Protein AF-A0AAD9VHG5-F1 (afdb_monomer)

Solvent-accessible surface area (backbone atoms only — not comparable to full-atom values): 10386 Å² total; per-residue (Å²): 140,82,85,75,84,83,68,80,81,76,73,77,77,90,72,92,65,67,72,85,48,37,44,100,86,68,48,73,59,56,84,79,76,64,67,79,64,80,42,74,64,50,55,54,48,48,66,67,41,48,62,56,53,49,50,51,50,51,34,54,50,38,34,47,53,66,72,67,60,44,74,68,54,50,53,50,48,31,67,75,38,79,88,46,52,68,67,53,54,51,48,51,52,53,50,48,60,72,48,26,80,86,70,43,61,60,78,54,73,66,43,53,49,52,54,52,50,50,51,53,51,50,53,50,51,50,52,53,55,63,61,64,42,91,85,51,75,73,56,61,57,52,50,53,50,50,55,50,53,50,51,53,50,52,56,50,57,72,70,48,55,71,73,56,40,54,76,71,60,78,104

Structure (mmCIF, N/CA/C/O backbone):
data_AF-A0AAD9VHG5-F1
#
_entry.id   AF-A0AAD9VHG5-F1
#
loop_
_atom_site.group_PDB
_atom_site.id
_atom_site.type_symbol
_atom_site.label_atom_id
_atom_site.label_alt_id
_atom_site.label_comp_id
_atom_site.label_asym_id
_atom_site.label_entity_id
_atom_site.label_seq_id
_atom_site.pdbx_PDB_ins_code
_atom_site.Cartn_x
_atom_site.Cartn_y
_atom_site.Cartn_z
_atom_site.occupancy
_atom_site.B_iso_or_equiv
_atom_site.auth_seq_id
_atom_site.auth_comp_id
_atom_site.auth_asym_id
_atom_site.auth_atom_id
_atom_site.pdbx_PDB_model_num
ATOM 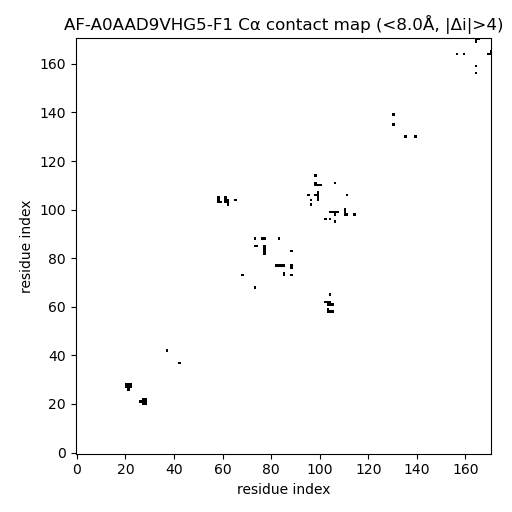1 N N . MET A 1 1 ? 47.751 -47.114 -41.917 1.00 41.56 1 MET A N 1
ATOM 2 C CA . MET A 1 1 ? 47.658 -45.841 -42.664 1.00 41.56 1 MET A CA 1
ATOM 3 C C . MET A 1 1 ? 46.661 -44.950 -41.933 1.00 41.56 1 MET A C 1
ATOM 5 O O . MET A 1 1 ? 45.474 -45.031 -42.206 1.00 41.56 1 MET A O 1
ATOM 9 N N . GLY A 1 2 ? 47.110 -44.225 -40.905 1.00 44.53 2 GLY A N 1
ATOM 10 C CA . GLY A 1 2 ? 46.250 -43.350 -40.102 1.00 44.53 2 GLY A CA 1
ATOM 11 C C . GLY A 1 2 ? 46.440 -41.903 -40.537 1.00 44.53 2 GLY A C 1
ATOM 12 O O . GLY A 1 2 ? 47.478 -41.317 -40.250 1.00 44.53 2 GLY A O 1
ATOM 13 N N . CYS A 1 3 ? 45.471 -41.346 -41.257 1.00 56.81 3 CYS A N 1
ATOM 14 C CA . CYS A 1 3 ? 45.451 -39.928 -41.602 1.00 56.81 3 CYS A CA 1
ATOM 15 C C . CYS A 1 3 ? 44.798 -39.151 -40.455 1.00 56.81 3 CYS A C 1
ATOM 17 O O . CYS A 1 3 ? 43.579 -38.999 -40.418 1.00 56.81 3 CYS A O 1
ATOM 19 N N . SER A 1 4 ? 45.604 -38.675 -39.508 1.00 61.12 4 SER A N 1
ATOM 20 C CA . SER A 1 4 ? 45.161 -37.674 -38.533 1.00 61.12 4 SER A CA 1
ATOM 21 C C . SER A 1 4 ? 44.970 -36.334 -39.259 1.00 61.12 4 SER A C 1
ATOM 23 O O . SER A 1 4 ? 45.925 -35.868 -39.884 1.00 61.12 4 SER A O 1
ATOM 25 N N . PRO A 1 5 ? 43.794 -35.680 -39.210 1.00 57.50 5 PRO A N 1
ATOM 26 C CA . PRO A 1 5 ? 43.616 -34.372 -39.827 1.00 57.50 5 PRO A CA 1
ATOM 27 C C . PRO A 1 5 ? 44.382 -33.326 -39.010 1.00 57.50 5 PRO A C 1
ATOM 29 O O . PRO A 1 5 ? 43.931 -32.895 -37.951 1.00 57.50 5 PRO A O 1
ATOM 32 N N . SER A 1 6 ? 45.552 -32.910 -39.490 1.00 65.25 6 SER A N 1
ATOM 33 C CA . SER A 1 6 ? 46.331 -31.816 -38.909 1.00 65.25 6 SER A CA 1
ATOM 34 C C . SER A 1 6 ? 45.748 -30.468 -39.344 1.00 65.25 6 SER A C 1
ATOM 36 O O . SER A 1 6 ? 46.325 -29.774 -40.179 1.00 65.25 6 SER A O 1
ATOM 38 N N . HIS A 1 7 ? 44.586 -30.093 -38.810 1.00 64.38 7 HIS A N 1
ATOM 39 C CA . HIS A 1 7 ? 44.162 -28.696 -38.877 1.00 64.38 7 HIS A CA 1
ATOM 40 C C . HIS A 1 7 ? 44.901 -27.945 -37.765 1.00 64.38 7 HIS A C 1
ATOM 42 O O . HIS A 1 7 ? 44.742 -28.310 -36.596 1.00 64.38 7 HIS A O 1
ATOM 48 N N . PRO A 1 8 ? 45.740 -26.941 -38.076 1.00 66.31 8 PRO A N 1
ATOM 49 C CA . PRO A 1 8 ? 46.351 -26.136 -37.035 1.00 66.31 8 PRO A CA 1
ATOM 50 C C . PRO A 1 8 ? 45.228 -25.450 -36.259 1.00 66.31 8 PRO A C 1
ATOM 52 O O . PRO A 1 8 ? 44.431 -24.707 -36.830 1.00 66.31 8 PRO A O 1
ATOM 55 N N . ILE A 1 9 ? 45.150 -25.714 -34.955 1.00 63.56 9 ILE A N 1
ATOM 56 C CA . ILE A 1 9 ? 44.292 -24.950 -34.053 1.00 63.56 9 ILE A CA 1
ATOM 57 C C . ILE A 1 9 ? 44.889 -23.544 -34.014 1.00 63.56 9 ILE A C 1
ATOM 59 O O . ILE A 1 9 ? 45.820 -23.267 -33.255 1.00 63.56 9 ILE A O 1
ATOM 63 N N . THR A 1 10 ? 44.397 -22.661 -34.878 1.00 66.00 10 THR A N 1
ATOM 64 C CA . THR A 1 10 ? 44.690 -21.233 -34.822 1.00 66.00 10 THR A CA 1
ATOM 65 C C . THR A 1 10 ? 44.109 -20.715 -33.518 1.00 66.00 10 THR A C 1
ATOM 67 O O . THR A 1 10 ? 42.902 -20.505 -33.402 1.00 66.00 10 THR A O 1
ATOM 70 N N . ARG A 1 11 ? 44.959 -20.571 -32.498 1.00 65.25 11 ARG A N 1
ATOM 71 C CA . ARG A 1 11 ? 44.572 -19.903 -31.258 1.00 65.25 11 ARG A CA 1
ATOM 72 C C . ARG A 1 11 ? 44.216 -18.469 -31.622 1.00 65.25 11 ARG A C 1
ATOM 74 O O . ARG A 1 11 ? 45.044 -17.766 -32.199 1.00 65.25 11 ARG A O 1
ATOM 81 N N . SER A 1 12 ? 42.990 -18.055 -31.317 1.00 67.31 12 SER A N 1
ATOM 82 C CA . SER A 1 12 ? 42.613 -16.650 -31.422 1.00 67.31 12 SER A CA 1
ATOM 83 C C . SER A 1 12 ? 43.608 -15.828 -30.594 1.00 67.31 12 SER A C 1
ATOM 85 O O . SER A 1 12 ? 43.901 -16.228 -29.460 1.00 67.31 12 SER A O 1
ATOM 87 N N . PRO A 1 13 ? 44.166 -14.734 -31.137 1.00 72.94 13 PRO A N 1
ATOM 88 C CA . PRO A 1 13 ? 45.093 -13.892 -30.396 1.00 72.94 13 PRO A CA 1
ATOM 89 C C . PRO A 1 13 ? 44.454 -13.454 -29.076 1.00 72.94 13 PRO A C 1
ATOM 91 O O . PRO A 1 13 ? 43.244 -13.240 -28.999 1.00 72.94 13 PRO A O 1
ATOM 94 N N . ILE A 1 14 ? 45.265 -13.358 -28.023 1.00 73.94 14 ILE A N 1
ATOM 95 C CA . ILE A 1 14 ? 44.807 -12.846 -26.732 1.00 73.94 14 ILE A CA 1
ATOM 96 C C . ILE A 1 14 ? 44.569 -11.351 -26.920 1.00 73.94 14 ILE A C 1
ATOM 98 O O . ILE A 1 14 ? 45.510 -10.575 -27.072 1.00 73.94 14 ILE A O 1
ATOM 102 N N . ILE A 1 15 ? 43.301 -10.967 -26.959 1.00 70.19 15 ILE A N 1
ATOM 103 C CA . ILE A 1 15 ? 42.886 -9.575 -27.051 1.00 70.19 15 ILE A CA 1
ATOM 104 C C . ILE A 1 15 ? 42.633 -9.094 -25.616 1.00 70.19 15 ILE A C 1
ATOM 106 O O . ILE A 1 15 ? 41.756 -9.614 -24.931 1.00 70.19 15 ILE A O 1
ATOM 110 N N . TYR A 1 16 ? 43.420 -8.119 -25.153 1.00 75.50 16 TYR A N 1
ATOM 111 C CA . TYR A 1 16 ? 43.269 -7.512 -23.820 1.00 75.50 16 TYR A CA 1
ATOM 112 C C . TYR A 1 16 ? 42.178 -6.435 -23.771 1.00 75.50 16 TYR A C 1
ATOM 114 O O . TYR A 1 16 ? 41.724 -6.060 -22.693 1.00 75.50 16 TYR A O 1
ATOM 122 N N . GLU A 1 17 ? 41.755 -5.937 -24.932 1.00 76.00 17 GLU A N 1
ATOM 123 C CA . GLU A 1 17 ? 40.752 -4.886 -25.055 1.00 76.00 17 GLU A CA 1
ATOM 124 C C . GLU A 1 17 ? 39.449 -5.436 -25.662 1.00 76.00 17 GLU A C 1
ATOM 126 O O . GLU A 1 17 ? 39.479 -6.056 -26.720 1.00 76.00 17 GLU A O 1
ATOM 131 N N . PRO A 1 18 ? 38.281 -5.211 -25.043 1.00 74.62 18 PRO A N 1
ATOM 132 C CA . PRO A 1 18 ? 37.003 -5.654 -25.589 1.00 74.62 18 PRO A CA 1
ATOM 133 C C . PRO A 1 18 ? 36.774 -5.206 -27.041 1.00 74.62 18 PRO A C 1
ATOM 135 O O . PRO A 1 18 ? 36.917 -4.028 -27.371 1.00 74.62 18 PRO A O 1
ATOM 138 N N . ASN A 1 19 ? 36.302 -6.122 -27.895 1.00 74.44 19 ASN A N 1
ATOM 139 C CA . ASN A 1 19 ? 35.944 -5.823 -29.292 1.00 74.44 19 ASN A CA 1
ATOM 140 C C . ASN A 1 19 ? 34.886 -4.708 -29.419 1.00 74.44 19 ASN A C 1
ATOM 142 O O . ASN A 1 19 ? 34.782 -4.069 -30.462 1.00 74.44 19 ASN A O 1
ATOM 146 N N . SER A 1 20 ? 34.115 -4.442 -28.361 1.00 73.00 20 SER A N 1
ATOM 147 C CA . SER A 1 20 ? 33.132 -3.353 -28.300 1.00 73.00 20 SER A CA 1
ATOM 148 C C . SER A 1 20 ? 33.749 -1.957 -28.444 1.00 73.00 20 SER A C 1
ATOM 150 O O . SER A 1 20 ? 33.039 -1.027 -28.840 1.00 73.00 20 SER A O 1
ATOM 152 N N . PHE A 1 21 ? 35.052 -1.810 -28.178 1.00 75.75 21 PHE A N 1
ATOM 153 C CA . PHE A 1 21 ? 35.804 -0.562 -28.329 1.00 75.75 21 PHE A CA 1
ATOM 154 C C . PHE A 1 21 ? 36.218 -0.254 -29.766 1.00 75.75 21 PHE A C 1
ATOM 156 O O . PHE A 1 21 ? 36.761 0.819 -30.020 1.00 75.75 21 PHE A O 1
ATOM 163 N N . TYR A 1 22 ? 35.948 -1.154 -30.708 1.00 79.06 22 TYR A N 1
ATOM 164 C CA . TYR A 1 22 ? 36.336 -1.012 -32.103 1.00 79.06 22 TYR A CA 1
ATOM 165 C C . TYR A 1 22 ? 35.099 -1.024 -33.009 1.00 79.06 22 TYR A C 1
ATOM 167 O O . TYR A 1 22 ? 34.074 -1.638 -32.707 1.00 79.06 22 TYR A O 1
ATOM 175 N N . SER A 1 23 ? 35.152 -0.266 -34.099 1.00 77.50 23 SER A N 1
ATOM 176 C CA . SER A 1 23 ? 34.129 -0.243 -35.143 1.00 77.50 23 SER A CA 1
ATOM 177 C C . SER A 1 23 ? 34.244 -1.482 -36.042 1.00 77.50 23 SER A C 1
ATOM 179 O O . SER A 1 23 ? 35.238 -2.206 -36.005 1.00 77.50 23 SER A O 1
ATOM 181 N N . VAL A 1 24 ? 33.247 -1.711 -36.904 1.00 76.19 24 VAL A N 1
ATOM 182 C CA . VAL A 1 24 ? 33.261 -2.817 -37.887 1.00 76.19 24 VAL A CA 1
ATOM 183 C C . VAL A 1 24 ? 34.439 -2.697 -38.870 1.00 76.19 24 VAL A C 1
ATOM 185 O O . VAL A 1 24 ? 34.877 -3.691 -39.438 1.00 76.19 24 VAL A O 1
ATOM 188 N N . THR A 1 25 ? 35.004 -1.496 -39.033 1.00 79.94 25 THR A N 1
ATOM 189 C CA . THR A 1 25 ? 36.196 -1.238 -39.854 1.00 79.94 25 THR A CA 1
ATOM 190 C C . THR A 1 25 ? 37.511 -1.347 -39.071 1.00 79.94 25 THR A C 1
ATOM 192 O O . THR A 1 25 ? 38.575 -1.091 -39.629 1.00 79.94 25 THR A O 1
ATOM 195 N N . GLY A 1 26 ? 37.465 -1.732 -37.788 1.00 75.94 26 GLY A N 1
ATOM 196 C CA . GLY A 1 26 ? 38.640 -1.923 -36.933 1.00 75.94 26 GLY A CA 1
ATOM 197 C C . GLY A 1 26 ? 39.209 -0.634 -36.333 1.00 75.94 26 GLY A C 1
ATOM 198 O O . GLY A 1 26 ? 40.265 -0.662 -35.705 1.00 75.94 26 GLY A O 1
ATOM 199 N N . THR A 1 27 ? 38.531 0.505 -36.494 1.00 80.69 27 THR A N 1
ATOM 200 C CA . THR A 1 27 ? 38.949 1.769 -35.873 1.00 80.69 27 THR A CA 1
ATOM 201 C C . THR A 1 27 ? 38.448 1.856 -34.435 1.00 80.69 27 THR A C 1
ATOM 203 O O . THR A 1 27 ? 37.312 1.492 -34.140 1.00 80.69 27 THR A O 1
ATOM 206 N N . ARG A 1 28 ? 39.285 2.343 -33.514 1.00 79.62 28 ARG A N 1
ATOM 207 C CA . ARG A 1 28 ? 38.891 2.523 -32.110 1.00 79.62 28 ARG A CA 1
ATOM 208 C C . ARG A 1 28 ? 37.796 3.592 -32.003 1.00 79.62 28 ARG A C 1
ATOM 210 O O . ARG A 1 28 ? 37.993 4.715 -32.468 1.00 79.62 28 ARG A O 1
ATOM 217 N N . LYS A 1 29 ? 36.667 3.245 -31.382 1.00 77.12 29 LYS A N 1
ATOM 218 C CA . LYS A 1 29 ? 35.554 4.161 -31.095 1.00 77.12 2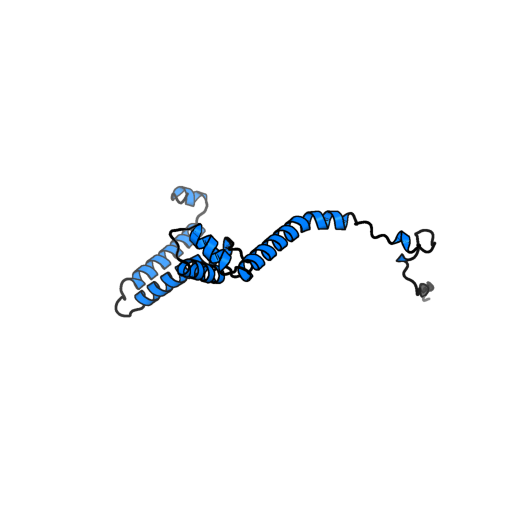9 LYS A CA 1
ATOM 219 C C . LYS A 1 29 ? 36.011 5.238 -30.114 1.00 77.12 29 LYS A C 1
ATOM 221 O O . LYS A 1 29 ? 36.735 4.944 -29.157 1.00 77.12 29 LYS A O 1
ATOM 226 N N . LYS A 1 30 ? 35.614 6.489 -30.347 1.00 74.44 30 LYS A N 1
ATOM 227 C CA . LYS A 1 30 ? 35.901 7.592 -29.420 1.00 74.44 30 LYS A CA 1
ATOM 228 C C . LYS A 1 30 ? 34.886 7.558 -28.276 1.00 74.44 30 LYS A C 1
ATOM 230 O O . LYS A 1 30 ? 33.788 7.045 -28.439 1.00 74.44 30 LYS A O 1
ATOM 235 N N . TYR A 1 31 ? 35.236 8.121 -27.116 1.00 59.41 31 TYR A N 1
ATOM 236 C CA . TYR A 1 31 ? 34.369 8.122 -25.923 1.00 59.41 31 TYR A CA 1
ATOM 237 C C . TYR A 1 31 ? 32.975 8.743 -26.175 1.00 59.41 31 TYR A C 1
ATOM 239 O O . TYR A 1 31 ? 32.013 8.364 -25.522 1.00 59.41 31 TYR A O 1
ATOM 247 N N . ALA A 1 32 ? 32.864 9.648 -27.154 1.00 59.41 32 ALA A N 1
ATOM 248 C CA . ALA A 1 32 ? 31.606 10.267 -27.578 1.00 59.41 32 ALA A CA 1
ATOM 249 C C . ALA A 1 32 ? 30.672 9.321 -28.363 1.00 59.41 32 ALA A C 1
ATOM 251 O O . ALA A 1 32 ? 29.474 9.557 -28.415 1.00 59.41 32 ALA A O 1
ATOM 252 N N . ASP A 1 33 ? 31.189 8.224 -28.927 1.00 55.88 33 ASP A N 1
ATOM 253 C CA . ASP A 1 33 ? 30.383 7.239 -29.668 1.00 55.88 33 ASP A CA 1
ATOM 254 C C . ASP A 1 33 ? 29.686 6.230 -28.729 1.00 55.88 33 ASP A C 1
ATOM 256 O O . ASP A 1 33 ? 29.001 5.316 -29.187 1.00 55.88 33 ASP A O 1
ATOM 260 N N . PHE A 1 34 ? 29.900 6.363 -27.414 1.00 55.06 34 PHE A N 1
ATOM 261 C CA . PHE A 1 34 ? 29.234 5.590 -26.362 1.00 55.06 34 PHE A CA 1
ATOM 262 C C . PHE A 1 34 ? 28.066 6.349 -25.733 1.00 55.06 34 PHE A C 1
ATOM 264 O O . PHE A 1 34 ? 27.645 5.987 -24.635 1.00 55.06 34 PHE A O 1
ATOM 271 N N . GLU A 1 35 ? 27.536 7.393 -26.376 1.00 56.50 35 GLU A N 1
ATOM 272 C CA . GLU A 1 35 ? 26.208 7.870 -26.002 1.00 56.50 35 GLU A CA 1
ATOM 273 C C . GLU A 1 35 ? 25.248 6.687 -26.166 1.00 56.50 35 GLU A C 1
ATOM 275 O O . GLU A 1 35 ? 24.894 6.296 -27.280 1.00 56.50 35 GLU A O 1
ATOM 280 N N . LEU A 1 36 ? 24.886 6.060 -25.039 1.00 57.41 36 LEU A N 1
ATOM 281 C CA . LEU A 1 36 ? 23.745 5.165 -24.951 1.00 57.41 36 LEU A CA 1
ATOM 282 C C . LEU A 1 36 ? 22.521 6.041 -25.213 1.00 57.41 36 LEU A C 1
ATOM 284 O O . LEU A 1 36 ? 21.860 6.508 -24.291 1.00 57.41 36 LEU A O 1
ATOM 288 N N . GLY A 1 37 ? 22.280 6.358 -26.483 1.00 58.22 37 GLY A N 1
ATOM 289 C CA . GLY A 1 37 ? 21.000 6.883 -26.905 1.00 58.22 37 GLY A CA 1
ATOM 290 C C . GLY A 1 37 ? 19.965 5.858 -26.485 1.00 58.22 37 GLY A C 1
ATOM 291 O O . GLY A 1 37 ? 20.188 4.671 -26.738 1.00 58.22 37 GLY A O 1
ATOM 292 N N . ASN A 1 38 ? 18.903 6.329 -25.819 1.00 59.09 38 ASN A N 1
ATOM 293 C CA . ASN A 1 38 ? 17.803 5.500 -25.342 1.00 59.09 38 ASN A CA 1
ATOM 294 C C . ASN A 1 38 ? 17.487 4.461 -26.411 1.00 59.09 38 ASN A C 1
ATOM 296 O O . ASN A 1 38 ? 16.973 4.792 -27.483 1.00 59.09 38 ASN A O 1
ATOM 300 N N . THR A 1 39 ? 17.897 3.223 -26.158 1.00 71.06 39 THR A N 1
ATOM 301 C CA . THR A 1 39 ? 17.706 2.147 -27.120 1.00 71.06 39 THR A CA 1
ATOM 302 C C . THR A 1 39 ? 16.206 2.018 -27.358 1.00 71.06 39 THR A C 1
ATOM 304 O O . THR A 1 39 ? 15.403 2.302 -26.471 1.00 71.06 39 THR A O 1
ATOM 307 N N . GLU A 1 40 ? 15.781 1.585 -28.544 1.00 64.06 40 GLU A N 1
ATOM 308 C CA . GLU A 1 40 ? 14.351 1.340 -28.803 1.00 64.06 40 GLU A CA 1
ATOM 309 C C . GLU A 1 40 ? 13.732 0.435 -27.719 1.00 64.06 40 GLU A C 1
ATOM 311 O O . GLU A 1 40 ? 12.575 0.595 -27.338 1.00 64.06 40 GLU A O 1
ATOM 316 N N . PHE A 1 41 ? 14.552 -0.448 -27.140 1.00 71.00 41 PHE A N 1
ATOM 317 C CA . PHE A 1 41 ? 14.233 -1.234 -25.956 1.00 71.00 41 PHE A CA 1
ATOM 318 C C . PHE A 1 41 ? 13.922 -0.392 -24.707 1.00 71.00 41 PHE A C 1
ATOM 320 O O . PHE A 1 41 ? 12.935 -0.671 -24.035 1.00 71.00 41 PHE A O 1
ATOM 327 N N . GLU A 1 42 ? 14.708 0.638 -24.394 1.00 70.62 42 GLU A N 1
ATOM 328 C CA . GLU A 1 42 ? 14.463 1.539 -23.259 1.00 70.62 42 GLU A CA 1
ATOM 329 C C . GLU A 1 42 ? 13.198 2.376 -23.454 1.00 70.62 42 GLU A C 1
ATOM 331 O O . GLU A 1 42 ? 12.437 2.534 -22.504 1.00 70.62 42 GLU A O 1
ATOM 336 N N . LEU A 1 43 ? 12.905 2.825 -24.679 1.00 74.19 43 LEU A N 1
ATOM 337 C CA . LEU A 1 43 ? 11.651 3.528 -24.987 1.00 74.19 43 LEU A CA 1
ATOM 338 C C . LEU A 1 43 ? 10.426 2.629 -24.770 1.00 74.19 43 LEU A C 1
ATOM 340 O O . LEU A 1 43 ? 9.432 3.039 -24.165 1.00 74.19 43 LEU A O 1
ATOM 344 N N . ILE A 1 44 ? 10.513 1.377 -25.222 1.00 75.19 44 ILE A N 1
ATOM 345 C CA . ILE A 1 44 ? 9.476 0.367 -24.994 1.00 75.19 44 ILE A CA 1
ATOM 346 C C . ILE A 1 44 ? 9.359 0.067 -23.491 1.00 75.19 44 ILE A C 1
ATOM 348 O O . ILE A 1 44 ? 8.257 0.027 -22.942 1.00 75.19 44 ILE A O 1
ATOM 352 N N . GLN A 1 45 ? 10.484 -0.101 -22.798 1.00 74.69 45 GLN A N 1
ATOM 353 C CA . GLN A 1 45 ? 10.523 -0.381 -21.367 1.00 74.69 45 GLN A CA 1
ATOM 354 C C . GLN A 1 45 ? 9.899 0.759 -20.549 1.00 74.69 45 GLN A C 1
ATOM 356 O O . GLN A 1 45 ? 9.070 0.495 -19.677 1.00 74.69 45 GLN A O 1
ATOM 361 N N . GLU A 1 46 ? 10.220 2.017 -20.859 1.00 76.62 46 GLU A N 1
ATOM 362 C CA . GLU A 1 46 ? 9.595 3.189 -20.241 1.00 76.62 46 GLU A CA 1
ATOM 363 C C . GLU A 1 46 ? 8.083 3.198 -20.465 1.00 76.62 46 GLU A C 1
ATOM 365 O O . GLU A 1 46 ? 7.329 3.394 -19.512 1.00 76.62 46 GLU A O 1
ATOM 370 N N . GLN A 1 47 ? 7.611 2.913 -21.682 1.00 79.31 47 GLN A N 1
ATOM 371 C CA . GLN A 1 47 ? 6.180 2.880 -21.984 1.00 79.31 47 GLN A CA 1
ATOM 372 C C . GLN A 1 47 ? 5.416 1.897 -21.082 1.00 79.31 47 GLN A C 1
ATOM 374 O O . GLN A 1 47 ? 4.362 2.246 -20.540 1.00 79.31 47 GLN A O 1
ATOM 379 N N . TYR A 1 48 ? 5.951 0.691 -20.874 1.00 75.75 48 TYR A N 1
ATOM 380 C CA . TYR A 1 48 ? 5.321 -0.313 -20.011 1.00 75.75 48 TYR A CA 1
ATOM 381 C C . TYR A 1 48 ? 5.504 -0.019 -18.518 1.00 75.75 48 TYR A C 1
ATOM 383 O O . TYR A 1 48 ? 4.626 -0.335 -17.709 1.00 75.75 48 TYR A O 1
ATOM 391 N N . TRP A 1 49 ? 6.613 0.608 -18.126 1.00 83.62 49 TRP A N 1
ATOM 392 C CA . TRP A 1 49 ? 6.910 0.895 -16.723 1.00 83.62 49 TRP A CA 1
ATOM 393 C C . TRP A 1 49 ? 6.289 2.192 -16.223 1.00 83.62 49 TRP A C 1
ATOM 395 O O . TRP A 1 49 ? 6.088 2.324 -15.019 1.00 83.62 49 TRP A O 1
ATOM 405 N N . ASN A 1 50 ? 5.894 3.110 -17.103 1.00 82.12 50 ASN A N 1
ATOM 406 C CA . ASN A 1 50 ? 5.276 4.382 -16.729 1.00 82.12 50 ASN A CA 1
ATOM 407 C C . ASN A 1 50 ? 4.049 4.201 -15.832 1.00 82.12 50 ASN A C 1
ATOM 409 O O . ASN A 1 50 ? 3.921 4.878 -14.810 1.00 82.12 50 ASN A O 1
ATOM 413 N N . ARG A 1 51 ? 3.180 3.234 -16.150 1.00 82.50 51 ARG A N 1
ATOM 414 C CA . ARG A 1 51 ? 2.027 2.906 -15.299 1.00 82.50 51 ARG A CA 1
ATOM 415 C C . ARG A 1 51 ? 2.471 2.447 -13.909 1.00 82.50 51 ARG A C 1
ATOM 417 O O . ARG A 1 51 ? 1.911 2.877 -12.906 1.00 82.50 51 ARG A O 1
ATOM 424 N N . LEU A 1 52 ? 3.487 1.593 -13.849 1.00 80.56 52 LEU A N 1
ATOM 425 C CA . LEU A 1 52 ? 3.995 1.007 -12.611 1.00 80.56 52 LEU A CA 1
ATOM 426 C C . LEU A 1 52 ? 4.704 2.063 -11.743 1.00 80.56 52 LEU A C 1
ATOM 428 O O . LEU A 1 52 ? 4.496 2.121 -10.532 1.00 80.56 52 LEU A O 1
ATOM 432 N N . LEU A 1 53 ? 5.475 2.955 -12.369 1.00 80.88 53 LEU A N 1
ATOM 433 C CA . LEU A 1 53 ? 6.117 4.105 -11.733 1.00 80.88 53 LEU A CA 1
ATOM 434 C C . LEU A 1 53 ? 5.091 5.109 -11.200 1.00 80.88 53 LEU A C 1
ATOM 436 O O . LEU A 1 53 ? 5.259 5.620 -10.092 1.00 80.88 53 LEU A O 1
ATOM 440 N N . PHE A 1 54 ? 4.022 5.370 -11.955 1.00 84.06 54 PHE A N 1
ATOM 441 C CA . PHE A 1 54 ? 2.932 6.239 -11.519 1.00 84.06 54 PHE A CA 1
ATOM 442 C C . PHE A 1 54 ? 2.229 5.682 -10.280 1.00 84.06 54 PHE A C 1
ATOM 444 O O . PHE A 1 54 ? 2.090 6.399 -9.289 1.00 84.06 54 PHE A O 1
ATOM 451 N N . VAL A 1 55 ? 1.849 4.399 -10.306 1.00 78.81 55 VAL A N 1
ATOM 452 C CA . VAL A 1 55 ? 1.221 3.729 -9.158 1.00 78.81 55 VAL A CA 1
ATOM 453 C C . VAL A 1 55 ? 2.144 3.795 -7.943 1.00 78.81 55 VAL A C 1
ATOM 455 O O . VAL A 1 55 ? 1.736 4.309 -6.909 1.00 78.81 55 VAL A O 1
ATOM 458 N N . ARG A 1 56 ? 3.422 3.418 -8.085 1.00 79.25 56 ARG A N 1
ATOM 459 C CA . ARG A 1 56 ? 4.398 3.495 -6.983 1.00 79.25 56 ARG A CA 1
ATOM 460 C C . ARG A 1 56 ? 4.558 4.902 -6.411 1.00 79.25 56 ARG A C 1
ATOM 462 O O . ARG A 1 56 ? 4.701 5.046 -5.199 1.00 79.25 56 ARG A O 1
ATOM 469 N N . ARG A 1 57 ? 4.542 5.942 -7.253 1.00 83.50 57 ARG A N 1
ATOM 470 C CA . ARG A 1 57 ? 4.578 7.336 -6.782 1.00 83.50 57 ARG A CA 1
ATOM 471 C C . ARG A 1 57 ? 3.337 7.682 -5.972 1.00 83.50 57 ARG A C 1
ATOM 473 O O . ARG A 1 57 ? 3.483 8.280 -4.912 1.00 83.50 57 ARG A O 1
ATOM 480 N N . GLN A 1 58 ? 2.151 7.307 -6.442 1.00 80.50 58 GLN A N 1
ATOM 481 C CA . GLN A 1 58 ? 0.909 7.554 -5.709 1.00 80.50 58 GLN A CA 1
ATOM 482 C C . GLN A 1 58 ? 0.903 6.834 -4.363 1.00 80.50 58 GLN A C 1
ATOM 484 O O . GLN A 1 58 ? 0.678 7.472 -3.342 1.00 80.50 58 GLN A O 1
ATOM 489 N N . THR A 1 59 ? 1.274 5.556 -4.341 1.00 76.94 59 THR A N 1
ATOM 490 C CA . THR A 1 59 ? 1.436 4.773 -3.112 1.00 76.94 59 THR A CA 1
ATOM 491 C C . THR A 1 59 ? 2.403 5.447 -2.131 1.00 76.94 59 THR A C 1
ATOM 493 O O . THR A 1 59 ? 2.083 5.657 -0.964 1.00 76.94 59 THR A O 1
ATOM 496 N N . ALA A 1 60 ? 3.577 5.879 -2.604 1.00 79.38 60 ALA A N 1
ATOM 497 C CA . ALA A 1 60 ? 4.555 6.565 -1.761 1.00 79.38 60 ALA A CA 1
ATOM 498 C C . ALA A 1 60 ? 4.026 7.897 -1.193 1.00 79.38 60 ALA A C 1
ATOM 500 O O . ALA A 1 60 ? 4.336 8.248 -0.052 1.00 79.38 60 ALA A O 1
ATOM 501 N N . LEU A 1 61 ? 3.226 8.637 -1.969 1.00 81.00 61 LEU A N 1
ATOM 502 C CA . LEU A 1 61 ? 2.586 9.876 -1.524 1.00 81.00 61 LEU A CA 1
ATOM 503 C C . LEU A 1 61 ? 1.476 9.615 -0.502 1.00 81.00 61 LEU A C 1
ATOM 505 O O . LEU A 1 61 ? 1.423 10.317 0.506 1.00 81.00 61 LEU A O 1
ATOM 509 N N . SER A 1 62 ? 0.624 8.614 -0.728 1.00 74.88 62 SER A N 1
ATOM 510 C CA . SER A 1 62 ? -0.431 8.209 0.209 1.00 74.88 62 SER A CA 1
ATOM 511 C C . SER A 1 62 ? 0.162 7.784 1.548 1.00 74.88 62 SER A C 1
ATOM 513 O O . SER A 1 62 ? -0.226 8.310 2.592 1.00 74.88 62 SER A O 1
ATOM 515 N N . LYS A 1 63 ? 1.196 6.937 1.514 1.00 75.75 63 LYS A N 1
ATOM 516 C CA . LYS A 1 63 ? 1.930 6.505 2.705 1.00 75.75 63 LYS A CA 1
ATOM 517 C C . LYS A 1 63 ? 2.539 7.675 3.475 1.00 75.75 63 LYS A C 1
ATOM 519 O O . LYS A 1 63 ? 2.403 7.746 4.694 1.00 75.75 63 LYS A O 1
ATOM 524 N N . ARG A 1 64 ? 3.175 8.623 2.774 1.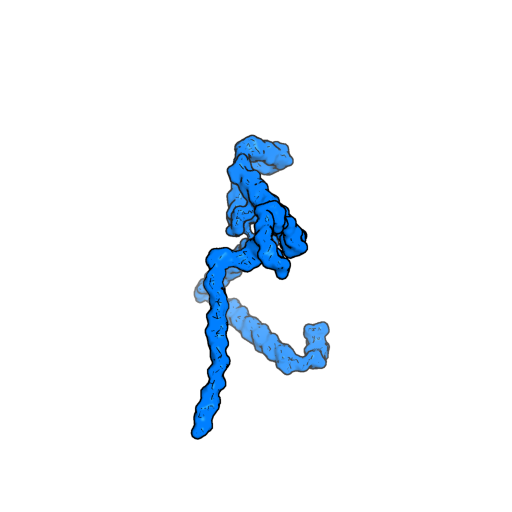00 77.38 64 ARG A N 1
ATOM 525 C CA . ARG A 1 64 ? 3.713 9.842 3.399 1.00 77.38 64 ARG A CA 1
ATOM 526 C C . ARG A 1 64 ? 2.630 10.680 4.062 1.00 77.38 64 ARG A C 1
ATOM 528 O O . ARG A 1 64 ? 2.775 11.013 5.231 1.00 77.38 64 ARG A O 1
ATOM 535 N N . LYS A 1 65 ? 1.529 10.956 3.357 1.00 75.88 65 LYS A N 1
ATOM 536 C CA . LYS A 1 65 ? 0.398 11.715 3.909 1.00 75.88 65 LYS A CA 1
ATOM 537 C C . LYS A 1 65 ? -0.162 11.070 5.174 1.00 75.88 65 LYS A C 1
ATOM 539 O O . LYS A 1 65 ? -0.486 11.777 6.117 1.00 75.88 65 LYS A O 1
ATOM 544 N N . PHE A 1 66 ? -0.248 9.742 5.214 1.00 70.44 66 PHE A N 1
ATOM 545 C CA . PHE A 1 66 ? -0.758 9.028 6.384 1.00 70.44 66 PHE A CA 1
ATOM 546 C C . PHE A 1 66 ? 0.190 9.070 7.593 1.00 70.44 66 PHE A C 1
ATOM 548 O O . PHE A 1 66 ? -0.273 9.204 8.731 1.00 70.44 66 PHE A O 1
ATOM 555 N N . LEU A 1 67 ? 1.503 8.966 7.352 1.00 72.31 67 LEU A N 1
ATOM 556 C CA . LEU A 1 67 ? 2.538 9.017 8.392 1.00 72.31 67 LEU A CA 1
ATOM 557 C C . LEU A 1 67 ? 2.751 10.433 8.942 1.00 72.31 67 LEU A C 1
ATOM 559 O O . LEU A 1 67 ? 2.939 10.596 10.143 1.00 72.31 67 LEU A O 1
ATOM 563 N N . GLU A 1 68 ? 2.703 11.444 8.078 1.00 77.88 68 GLU A N 1
ATOM 564 C CA . GLU A 1 68 ? 2.961 12.851 8.421 1.00 77.88 68 GLU A CA 1
ATOM 565 C C . GLU A 1 68 ? 1.693 13.607 8.862 1.00 77.88 68 GLU A C 1
ATOM 567 O O . GLU A 1 68 ? 1.764 14.789 9.205 1.00 77.88 68 GLU A O 1
ATOM 572 N N . MET A 1 69 ? 0.537 12.929 8.883 1.00 70.56 69 MET A N 1
ATOM 573 C CA . MET A 1 69 ? -0.745 13.502 9.294 1.00 70.56 69 MET A CA 1
ATOM 574 C C . MET A 1 69 ? -0.634 14.084 10.705 1.00 70.56 69 MET A C 1
ATOM 576 O O . MET A 1 69 ? -0.477 13.349 11.685 1.00 70.56 69 MET A O 1
ATOM 580 N N . THR A 1 70 ? -0.702 15.409 10.796 1.00 74.88 70 THR A N 1
ATOM 581 C CA . THR A 1 70 ? -0.480 16.145 12.044 1.00 74.88 70 THR A CA 1
ATOM 582 C C . THR A 1 70 ? -1.814 16.451 12.732 1.00 74.88 70 THR A C 1
ATOM 584 O O . THR A 1 70 ? -2.873 16.389 12.113 1.00 74.88 70 THR A O 1
ATOM 587 N N . GLU A 1 71 ? -1.797 16.863 14.004 1.00 73.56 71 GLU A N 1
ATOM 588 C CA . GLU A 1 71 ? -3.018 17.255 14.743 1.00 73.56 71 GLU A CA 1
ATOM 589 C C . GLU A 1 71 ? -3.846 18.342 14.032 1.00 73.56 71 GLU A C 1
ATOM 591 O O . GLU A 1 71 ? -5.060 18.432 14.200 1.00 73.56 71 GLU A O 1
ATOM 596 N N . LYS A 1 72 ? -3.198 19.168 13.203 1.00 77.44 72 LYS A N 1
ATOM 597 C CA . LYS A 1 72 ? -3.864 20.182 12.375 1.00 77.44 72 LYS A CA 1
ATOM 598 C C . LYS A 1 72 ? -4.748 19.563 11.291 1.00 77.44 72 LYS A C 1
ATOM 600 O O . LYS A 1 72 ? -5.822 20.096 11.029 1.00 77.44 72 LYS A O 1
ATOM 605 N N . ASP A 1 73 ? -4.320 18.450 10.705 1.00 75.06 73 ASP A N 1
ATOM 606 C CA . ASP A 1 73 ? -5.081 17.732 9.682 1.00 75.06 73 ASP A CA 1
ATOM 607 C C . ASP A 1 73 ? -6.261 16.987 10.309 1.00 75.06 73 ASP A C 1
ATOM 609 O O . ASP A 1 73 ? -7.352 16.986 9.747 1.00 75.06 73 ASP A O 1
ATOM 613 N N . LEU A 1 74 ? -6.081 16.441 11.519 1.00 73.31 74 LEU A N 1
ATOM 614 C CA . LEU A 1 74 ? -7.172 15.841 12.297 1.00 73.31 74 LEU A CA 1
ATOM 615 C C . LEU A 1 74 ? -8.255 16.874 12.626 1.00 73.31 74 LEU A C 1
ATOM 617 O O . LEU A 1 74 ? -9.436 16.622 12.406 1.00 73.31 74 LEU A O 1
ATOM 621 N N . LYS A 1 75 ? -7.856 18.076 13.056 1.00 76.12 75 LYS A N 1
ATOM 622 C CA . LYS A 1 75 ? -8.783 19.192 13.308 1.00 76.12 75 LYS A CA 1
ATOM 623 C C . LYS A 1 75 ? -9.466 19.695 12.040 1.00 76.12 75 LYS A C 1
ATOM 625 O O . LYS A 1 75 ? -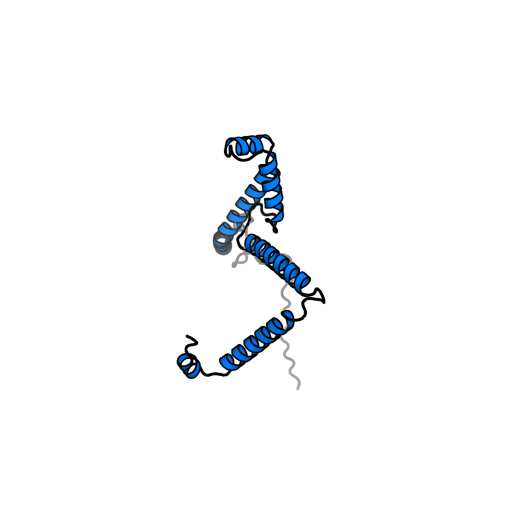10.631 20.082 12.081 1.00 76.12 75 LYS A O 1
ATOM 630 N N . ALA A 1 76 ? -8.760 19.701 10.910 1.00 80.25 76 ALA A N 1
ATOM 631 C CA . ALA A 1 76 ? -9.353 20.041 9.621 1.00 80.25 76 ALA A CA 1
ATOM 632 C C . ALA A 1 76 ? -10.402 19.001 9.192 1.00 80.25 76 ALA A C 1
ATOM 634 O O . ALA A 1 76 ? -11.469 19.387 8.719 1.00 80.25 76 ALA A O 1
ATOM 635 N N . LEU A 1 77 ? -10.131 17.711 9.417 1.00 75.94 77 LEU A N 1
ATOM 636 C CA . LEU A 1 77 ? -11.065 16.617 9.150 1.00 75.94 77 LEU A CA 1
ATOM 637 C C . LEU A 1 77 ? -12.289 16.667 10.070 1.00 75.94 77 LEU A C 1
ATOM 639 O O . LEU A 1 77 ? -13.403 16.610 9.563 1.00 75.94 77 LEU A O 1
ATOM 643 N N . ALA A 1 78 ? -12.109 16.880 11.376 1.00 76.69 78 ALA A N 1
ATOM 644 C CA . ALA A 1 78 ? -13.217 17.060 12.324 1.00 76.69 78 ALA A CA 1
ATOM 645 C C . ALA A 1 78 ? -14.087 18.281 11.974 1.00 76.69 78 ALA A C 1
ATOM 647 O O . ALA A 1 78 ? -15.301 18.283 12.143 1.00 76.69 78 ALA A O 1
ATOM 648 N N . LYS A 1 79 ? -13.484 19.337 11.412 1.00 80.25 79 LYS A N 1
ATOM 649 C CA . LYS A 1 79 ? -14.235 20.498 10.919 1.00 80.25 79 LYS A CA 1
ATOM 650 C C . LYS A 1 79 ? -15.004 20.205 9.625 1.00 80.25 79 LYS A C 1
ATOM 652 O O . LYS A 1 79 ? -16.041 20.819 9.387 1.00 80.25 79 LYS A O 1
ATOM 657 N N . GLN A 1 80 ? -14.477 19.332 8.768 1.00 81.75 80 GLN A N 1
ATOM 658 C CA . GLN A 1 80 ? -15.110 18.948 7.505 1.00 81.75 80 GLN A CA 1
ATOM 659 C C . GLN A 1 80 ? -16.244 17.936 7.717 1.00 81.75 80 GLN A C 1
ATOM 661 O O . GLN A 1 80 ? -17.246 17.987 7.007 1.00 81.75 80 GLN A O 1
ATOM 666 N N . PHE A 1 81 ? -16.095 17.063 8.710 1.00 76.31 81 PHE A N 1
ATOM 667 C CA . PHE A 1 81 ? -17.086 16.090 9.144 1.00 76.31 81 PHE A CA 1
ATOM 668 C C . PHE A 1 81 ? -17.533 16.451 10.558 1.00 76.31 81 PHE A C 1
ATOM 670 O O . PHE A 1 81 ? -17.021 15.908 11.529 1.00 76.31 81 PHE A O 1
ATOM 677 N N . SER A 1 82 ? -18.493 17.377 10.662 1.00 74.69 82 SER A N 1
ATOM 678 C CA . SER A 1 82 ? -19.018 17.887 11.942 1.00 74.69 82 SER A CA 1
ATOM 679 C C . SER A 1 82 ? -19.620 16.821 12.855 1.00 74.69 82 SER A C 1
ATOM 681 O O . SER A 1 82 ? -19.868 17.090 14.026 1.00 74.69 82 SER A O 1
ATOM 683 N N . ASP A 1 83 ? -19.888 15.646 12.295 1.00 78.88 83 ASP A N 1
ATOM 684 C CA . ASP A 1 83 ? -20.547 14.536 12.966 1.00 78.88 83 ASP A CA 1
ATOM 685 C C . ASP A 1 83 ? -19.537 13.565 13.595 1.00 78.88 83 ASP A C 1
ATOM 687 O O . ASP A 1 83 ? -19.952 12.680 14.335 1.00 78.88 83 ASP A O 1
ATOM 691 N N . LEU A 1 84 ? -18.239 13.714 13.289 1.00 75.06 84 LEU A N 1
ATOM 692 C CA . LEU A 1 84 ? -17.178 12.825 13.754 1.00 75.06 84 LEU A CA 1
ATOM 693 C C . LEU A 1 84 ? -16.262 13.533 14.750 1.00 75.06 84 LEU A C 1
ATOM 695 O O . LEU A 1 84 ? -15.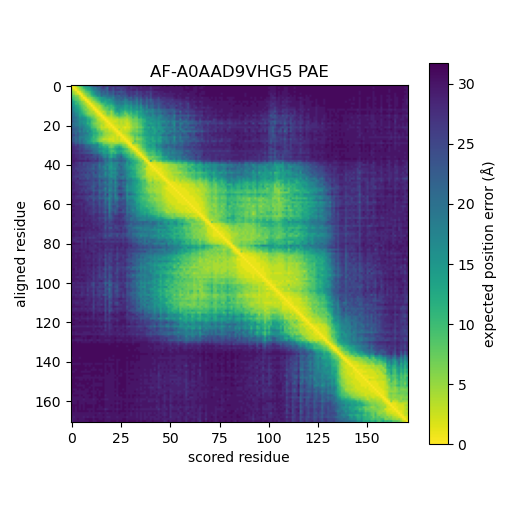690 14.586 14.458 1.00 75.06 84 LEU A O 1
ATOM 699 N N . ASP A 1 85 ? -16.072 12.904 15.905 1.00 80.94 85 ASP A N 1
ATOM 700 C CA . ASP A 1 85 ? -15.174 13.405 16.945 1.00 80.94 85 ASP A CA 1
ATOM 701 C C . ASP A 1 85 ? -13.702 13.079 16.628 1.00 80.94 85 ASP A C 1
ATOM 703 O O . ASP A 1 85 ? -13.386 12.117 15.921 1.00 80.94 85 ASP A O 1
ATOM 707 N N . GLU A 1 86 ? -12.753 13.836 17.196 1.00 76.88 86 GLU A N 1
ATOM 708 C CA . GLU A 1 86 ? -11.310 13.589 16.986 1.00 76.88 86 GLU A CA 1
ATOM 709 C C . GLU A 1 86 ? -10.902 12.152 17.376 1.00 76.88 86 GLU A C 1
ATOM 711 O O . GLU A 1 86 ? -10.043 11.540 16.733 1.00 76.88 86 GLU A O 1
ATOM 716 N N . ALA A 1 87 ? -11.552 11.592 18.401 1.00 80.12 87 ALA A N 1
ATOM 717 C CA . ALA A 1 87 ? -11.348 10.217 18.847 1.00 80.12 87 ALA A CA 1
ATOM 718 C C . ALA A 1 87 ? -11.837 9.183 17.818 1.00 80.12 87 ALA A C 1
ATOM 720 O O . ALA A 1 87 ? -11.171 8.171 17.608 1.00 80.12 87 ALA A O 1
ATOM 721 N N . GLU A 1 88 ? -12.955 9.448 17.143 1.00 81.62 88 GLU A N 1
ATOM 722 C CA . GLU A 1 88 ? -13.496 8.568 16.103 1.00 81.62 88 GLU A CA 1
ATOM 723 C C . GLU A 1 88 ? -12.627 8.601 14.847 1.00 81.62 88 GLU A C 1
ATOM 725 O O . GLU A 1 88 ? -12.389 7.569 14.227 1.00 81.62 88 GLU A O 1
ATOM 730 N N . ILE A 1 89 ? -12.069 9.764 14.501 1.00 79.88 89 ILE A N 1
ATOM 731 C CA . ILE A 1 89 ? -11.118 9.892 13.388 1.00 79.88 89 ILE A CA 1
ATOM 732 C C . ILE A 1 89 ? -9.832 9.106 13.680 1.00 79.88 89 ILE A C 1
ATOM 734 O O . ILE A 1 89 ? -9.290 8.444 12.791 1.00 79.88 89 ILE A O 1
ATOM 738 N N . LEU A 1 90 ? -9.341 9.148 14.922 1.00 81.62 90 LEU A N 1
ATOM 739 C CA . LEU A 1 90 ? -8.199 8.336 15.347 1.00 81.62 90 LEU A CA 1
ATOM 740 C C . LEU A 1 90 ? -8.515 6.839 15.309 1.00 81.62 90 LEU A C 1
ATOM 742 O O . LEU A 1 90 ? -7.677 6.060 14.850 1.00 81.62 90 LEU A O 1
ATOM 746 N N . ASP A 1 91 ? -9.709 6.440 15.739 1.00 83.12 91 ASP A N 1
ATOM 747 C CA . ASP A 1 91 ? -10.136 5.045 15.667 1.00 83.12 91 ASP A CA 1
ATOM 748 C C . ASP A 1 91 ? -10.262 4.573 14.212 1.00 83.12 91 ASP A C 1
ATOM 750 O O . ASP A 1 91 ? -9.708 3.540 13.849 1.00 83.12 91 ASP A O 1
ATOM 754 N N . LEU A 1 92 ? -10.852 5.379 13.325 1.00 81.81 92 LEU A N 1
ATOM 755 C CA . LEU A 1 92 ? -10.899 5.102 11.886 1.00 81.81 92 LEU A CA 1
ATOM 756 C C . LEU A 1 92 ? -9.501 4.992 11.271 1.00 81.81 92 LEU A C 1
ATOM 758 O O . LEU A 1 92 ? -9.266 4.131 10.423 1.00 81.81 92 LEU A O 1
ATOM 762 N N . LYS A 1 93 ? -8.546 5.815 11.718 1.00 81.56 93 LYS A N 1
ATOM 763 C CA . LYS A 1 93 ? -7.143 5.718 11.295 1.00 81.56 93 LYS A CA 1
ATOM 764 C C . LYS A 1 93 ? -6.511 4.397 11.742 1.00 81.56 93 LYS A C 1
ATOM 766 O O . LYS A 1 93 ? -5.813 3.765 10.949 1.00 81.56 93 LYS A O 1
ATOM 771 N N . LEU A 1 94 ? -6.751 3.974 12.982 1.00 81.94 94 LEU A N 1
ATOM 772 C CA . LEU A 1 94 ? -6.274 2.687 13.494 1.00 81.94 94 LEU A CA 1
ATOM 773 C C . LEU A 1 94 ? -6.916 1.523 12.742 1.00 81.94 94 LEU A C 1
ATOM 775 O O . LEU A 1 94 ? -6.214 0.612 12.308 1.00 81.94 94 LEU A O 1
ATOM 779 N N . GLN A 1 95 ? -8.231 1.575 12.528 1.00 81.62 95 GLN A N 1
ATOM 780 C CA . GLN A 1 95 ? -8.951 0.587 11.738 1.00 81.62 95 GLN A CA 1
ATOM 781 C C . GLN A 1 95 ? -8.345 0.496 10.340 1.00 81.62 95 GLN A C 1
ATOM 783 O O . GLN A 1 95 ? -7.945 -0.595 9.945 1.00 81.62 95 GLN A O 1
ATOM 788 N N . PHE A 1 96 ? -8.161 1.618 9.640 1.00 82.56 96 PHE A N 1
ATOM 789 C CA . PHE A 1 96 ? -7.535 1.659 8.317 1.00 82.56 96 PHE A CA 1
ATOM 790 C C . PHE A 1 96 ? -6.178 0.938 8.293 1.00 82.56 96 PHE A C 1
ATOM 792 O O . PHE A 1 96 ? -5.964 0.075 7.446 1.00 82.56 96 PHE A O 1
ATOM 799 N N . GLN A 1 97 ? -5.308 1.187 9.279 1.00 80.62 97 GLN A N 1
ATOM 800 C CA . GLN A 1 97 ? -4.022 0.484 9.409 1.00 80.62 97 GLN A CA 1
ATOM 801 C C . GLN A 1 97 ? -4.164 -1.031 9.608 1.00 80.62 97 GLN A C 1
ATOM 803 O O . GLN A 1 97 ? -3.257 -1.784 9.270 1.00 80.62 97 GLN A O 1
ATOM 808 N N . THR A 1 98 ? -5.276 -1.499 10.179 1.00 79.94 98 THR A N 1
ATOM 809 C CA . THR A 1 98 ? -5.536 -2.939 10.309 1.00 79.94 98 THR A CA 1
ATOM 810 C C . THR A 1 98 ? -6.068 -3.581 9.029 1.00 79.94 98 THR A C 1
ATOM 812 O O . THR A 1 98 ? -5.954 -4.806 8.901 1.00 79.94 98 THR A O 1
ATOM 815 N N . PHE A 1 99 ? -6.679 -2.798 8.131 1.00 80.81 99 PHE A N 1
ATOM 816 C CA . PHE A 1 99 ? -7.199 -3.246 6.835 1.00 80.81 99 PHE A CA 1
ATOM 817 C C . PHE A 1 99 ? -6.120 -3.249 5.750 1.00 80.81 99 PHE A C 1
ATOM 819 O O . PHE A 1 99 ? -6.080 -4.204 4.984 1.00 80.81 99 PHE A O 1
ATOM 826 N N . ASP A 1 100 ? -5.252 -2.237 5.740 1.00 81.81 100 ASP A N 1
ATOM 827 C CA . ASP A 1 100 ? -4.099 -2.100 4.843 1.00 81.81 100 ASP A CA 1
ATOM 828 C C . ASP A 1 100 ? -3.023 -3.152 5.197 1.00 81.81 100 ASP A C 1
ATOM 830 O O . ASP A 1 100 ? -2.191 -2.966 6.093 1.00 81.81 100 ASP A O 1
ATOM 834 N N . LEU A 1 101 ? -3.097 -4.322 4.553 1.00 80.12 101 LEU A N 1
ATOM 835 C CA . LEU A 1 101 ? -2.234 -5.473 4.844 1.00 80.12 101 LEU A CA 1
ATOM 836 C C . LEU A 1 101 ? -0.840 -5.275 4.250 1.00 80.12 101 LEU A C 1
ATOM 838 O O . LEU A 1 101 ? 0.153 -5.718 4.837 1.00 80.12 101 LEU A O 1
ATOM 842 N N . ASN A 1 102 ? -0.770 -4.643 3.080 1.00 82.62 102 ASN A N 1
ATOM 843 C CA . ASN A 1 102 ? 0.469 -4.405 2.351 1.00 82.62 102 ASN A CA 1
ATOM 844 C C . ASN A 1 102 ? 1.186 -3.098 2.783 1.00 82.62 102 ASN A C 1
ATOM 846 O O . ASN A 1 102 ? 2.339 -2.872 2.396 1.00 82.62 102 ASN A O 1
ATOM 850 N N . GLN A 1 103 ? 0.559 -2.297 3.654 1.00 78.06 103 GLN A N 1
ATOM 851 C CA . GLN A 1 103 ? 1.046 -1.024 4.201 1.00 78.06 103 GLN A CA 1
ATOM 852 C C . GLN A 1 103 ? 1.393 0.003 3.124 1.00 78.06 103 GLN A C 1
ATOM 854 O O . GLN A 1 103 ? 2.418 0.714 3.208 1.00 78.06 103 GLN A O 1
ATOM 859 N N . ASP A 1 104 ? 0.572 0.036 2.085 1.00 78.31 104 ASP A N 1
ATOM 860 C CA . ASP A 1 104 ? 0.746 0.886 0.920 1.00 78.31 104 ASP A CA 1
ATOM 861 C C . ASP A 1 104 ? -0.028 2.221 1.051 1.00 78.31 104 ASP A C 1
ATOM 863 O O . ASP A 1 104 ? 0.213 3.171 0.296 1.00 78.31 104 ASP A O 1
ATOM 867 N N . GLY A 1 105 ? -0.837 2.357 2.109 1.00 75.56 105 GLY A N 1
ATOM 868 C CA . GLY A 1 105 ? -1.607 3.552 2.439 1.00 75.56 105 GLY A CA 1
ATOM 869 C C . GLY A 1 105 ? -2.918 3.665 1.662 1.00 75.56 105 GLY A C 1
ATOM 870 O O . GLY A 1 105 ? -3.515 4.746 1.638 1.00 75.56 105 GLY A O 1
ATOM 871 N N . ILE A 1 106 ? -3.342 2.592 1.000 1.00 79.50 106 ILE A N 1
ATOM 872 C CA . ILE A 1 106 ? -4.596 2.441 0.268 1.00 79.50 106 ILE A CA 1
ATOM 873 C C . ILE A 1 106 ? -5.197 1.099 0.708 1.00 79.50 106 ILE A C 1
ATOM 875 O O . ILE A 1 106 ? -4.494 0.227 1.190 1.00 79.50 106 ILE A O 1
ATOM 879 N N . ILE A 1 107 ? -6.516 0.953 0.606 1.00 83.12 107 ILE A N 1
ATOM 880 C CA . ILE A 1 107 ? -7.159 -0.345 0.805 1.00 83.12 107 ILE A CA 1
ATOM 881 C C . ILE A 1 107 ? -7.656 -0.816 -0.554 1.00 83.12 107 ILE A C 1
ATOM 883 O O . ILE A 1 107 ? -8.492 -0.145 -1.173 1.00 83.12 107 ILE A O 1
ATOM 887 N N . ASP A 1 108 ? -7.147 -1.952 -1.020 1.00 83.12 108 ASP A N 1
ATOM 888 C CA . ASP A 1 108 ? -7.601 -2.558 -2.268 1.00 83.12 108 ASP A CA 1
ATOM 889 C C . ASP A 1 108 ? -8.786 -3.531 -2.069 1.00 83.12 108 ASP A C 1
ATOM 891 O O . ASP A 1 108 ? -9.249 -3.818 -0.959 1.00 83.12 108 ASP A O 1
ATOM 895 N N . TYR A 1 109 ? -9.355 -4.004 -3.183 1.00 81.31 109 TYR A N 1
ATOM 896 C CA . TYR A 1 109 ? -10.501 -4.916 -3.150 1.00 81.31 109 TYR A CA 1
ATOM 897 C C . TYR A 1 109 ? -10.155 -6.267 -2.507 1.00 81.31 109 TYR A C 1
ATOM 899 O O . TYR A 1 109 ? -11.001 -6.859 -1.833 1.00 81.31 109 TYR A O 1
ATOM 907 N N . GLU A 1 110 ? -8.934 -6.764 -2.711 1.00 82.25 110 GLU A N 1
ATOM 908 C CA . GLU A 1 110 ? -8.516 -8.054 -2.166 1.00 82.25 110 GLU A CA 1
ATOM 909 C C . GLU A 1 110 ? -8.339 -7.974 -0.651 1.00 82.25 110 GLU A C 1
ATOM 911 O O . GLU A 1 110 ? -8.768 -8.883 0.056 1.00 82.25 110 GLU A O 1
ATOM 916 N N . GLU A 1 111 ? -7.805 -6.871 -0.138 1.00 82.81 111 GLU A N 1
ATOM 917 C CA . GLU A 1 111 ? -7.660 -6.598 1.291 1.00 82.81 111 GLU A CA 1
ATOM 918 C C . GLU A 1 111 ? -9.016 -6.496 1.997 1.00 82.81 111 GLU A C 1
ATOM 920 O O . GLU A 1 111 ? -9.230 -7.131 3.040 1.00 82.81 111 GLU A O 1
ATOM 925 N N . LEU A 1 112 ? -9.978 -5.787 1.393 1.00 80.25 112 LEU A N 1
ATOM 926 C CA . LEU A 1 112 ? -11.360 -5.747 1.884 1.00 80.25 112 LEU A CA 1
ATOM 927 C C . LEU A 1 112 ? -11.990 -7.137 1.896 1.00 80.25 112 LEU A C 1
ATOM 929 O O . LEU A 1 112 ? -12.569 -7.554 2.905 1.00 80.25 112 LEU A O 1
ATOM 933 N N . PHE A 1 113 ? -11.862 -7.871 0.791 1.00 78.12 113 PHE A N 1
ATOM 934 C CA . PHE A 1 113 ? -12.424 -9.208 0.675 1.00 78.12 113 PHE A CA 1
ATOM 935 C C . PHE A 1 113 ? -11.785 -10.175 1.674 1.00 78.12 113 PHE A C 1
ATOM 937 O O . PHE A 1 113 ? -12.488 -10.959 2.309 1.00 78.12 113 PHE A O 1
ATOM 944 N N . HIS A 1 114 ? -10.471 -10.095 1.876 1.00 77.44 114 HIS A N 1
ATOM 945 C CA . HIS A 1 114 ? -9.743 -10.931 2.820 1.00 77.44 114 HIS A CA 1
ATOM 946 C C . HIS A 1 114 ? -10.245 -10.716 4.251 1.00 77.44 114 HIS A C 1
ATOM 948 O O . HIS A 1 114 ? -10.542 -11.679 4.964 1.00 77.44 114 HIS A O 1
ATOM 954 N N . LYS A 1 115 ? -10.421 -9.458 4.667 1.00 76.31 115 LYS A N 1
ATOM 955 C CA . LYS A 1 115 ? -10.953 -9.131 5.997 1.00 76.31 115 LYS A CA 1
ATOM 956 C C . LYS A 1 115 ? -12.411 -9.534 6.168 1.00 76.31 115 LYS A C 1
ATOM 958 O O . LYS A 1 115 ? -12.766 -10.069 7.219 1.00 76.31 115 LYS A O 1
ATOM 963 N N . PHE A 1 116 ? -13.239 -9.336 5.146 1.00 76.69 116 PHE A N 1
ATOM 964 C CA . PHE A 1 116 ? -14.641 -9.748 5.172 1.00 76.69 116 PHE A CA 1
ATOM 965 C C . PHE A 1 116 ? -14.791 -11.278 5.201 1.00 76.69 116 PHE A C 1
ATOM 967 O O . PHE A 1 116 ? -15.585 -11.831 5.955 1.00 76.69 116 PHE A O 1
ATOM 974 N N . CYS A 1 117 ? -13.963 -11.995 4.446 1.00 71.12 117 CYS A N 1
ATOM 975 C CA . CYS A 1 117 ? -13.940 -13.454 4.446 1.00 71.12 117 CYS A CA 1
ATOM 976 C C . CYS A 1 117 ? -13.472 -14.013 5.800 1.00 71.12 117 CYS A C 1
ATOM 978 O O . CYS A 1 117 ? -14.060 -14.964 6.322 1.00 71.12 117 CYS A O 1
ATOM 980 N N . LEU A 1 118 ? -12.462 -13.392 6.419 1.00 69.69 118 LEU A N 1
ATOM 981 C CA . LEU A 1 118 ? -12.022 -13.741 7.770 1.00 69.69 118 LEU A CA 1
ATOM 982 C C . LEU A 1 118 ? -13.113 -13.490 8.815 1.00 69.69 118 LEU A C 1
ATOM 984 O O . LEU A 1 118 ? -13.270 -14.314 9.716 1.00 69.69 118 LEU A O 1
ATOM 988 N N . SER A 1 119 ? -13.873 -12.394 8.711 1.00 67.38 119 SER A N 1
ATOM 989 C CA . SER A 1 119 ? -14.955 -12.103 9.658 1.00 67.38 119 SER A CA 1
ATOM 990 C C . SER A 1 119 ? -16.092 -13.123 9.547 1.00 67.38 119 SER A C 1
ATOM 992 O O . SER A 1 119 ? -16.507 -13.666 10.571 1.00 67.38 119 SER A O 1
ATOM 994 N N . ILE A 1 120 ? -16.501 -13.478 8.323 1.00 71.06 120 ILE A N 1
ATOM 995 C CA . ILE A 1 120 ? -17.485 -14.540 8.057 1.00 71.06 120 ILE A CA 1
ATOM 996 C C . ILE A 1 120 ? -16.9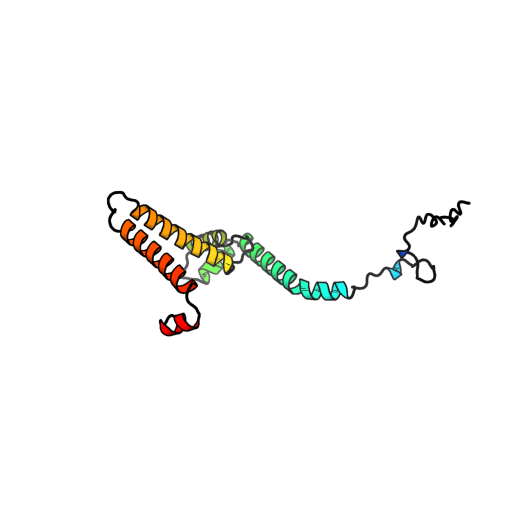78 -15.898 8.553 1.00 71.06 120 ILE A C 1
ATOM 998 O O . ILE A 1 120 ? -17.710 -16.663 9.176 1.00 71.06 120 ILE A O 1
ATOM 1002 N N . SER A 1 121 ? -15.707 -16.212 8.313 1.00 70.81 121 SER A N 1
ATOM 1003 C CA . SER A 1 121 ? -15.123 -17.472 8.781 1.00 70.81 121 SER A CA 1
ATOM 1004 C C . SER A 1 121 ? -15.132 -17.549 10.309 1.00 70.81 121 SER A C 1
ATOM 1006 O O . SER A 1 121 ? -15.400 -18.603 10.881 1.00 70.81 121 SER A O 1
ATOM 1008 N N . ARG A 1 122 ? -14.893 -16.426 10.997 1.00 68.25 122 ARG A N 1
ATOM 1009 C CA . ARG A 1 122 ? -14.903 -16.353 12.464 1.00 68.25 122 ARG A CA 1
ATOM 1010 C C . ARG A 1 122 ? -16.300 -16.541 13.050 1.00 68.25 122 ARG A C 1
ATOM 1012 O O . ARG A 1 122 ? -16.427 -17.259 14.040 1.00 68.25 122 ARG A O 1
ATOM 1019 N N . THR A 1 123 ? -17.326 -15.935 12.451 1.00 67.50 123 THR A N 1
ATOM 1020 C CA . THR A 1 123 ? -18.722 -16.120 12.880 1.00 67.50 123 THR A CA 1
ATOM 1021 C C . THR A 1 123 ? -19.190 -17.550 12.630 1.00 67.50 123 THR A C 1
ATOM 1023 O O . THR A 1 123 ? -19.762 -18.162 13.528 1.00 67.50 123 THR A O 1
ATOM 1026 N N . LEU A 1 124 ? -18.840 -18.142 11.483 1.00 65.00 124 LEU A N 1
ATOM 1027 C CA . LEU A 1 124 ? -19.116 -19.554 11.199 1.00 65.00 124 LEU A CA 1
ATOM 1028 C C . LEU A 1 124 ? -18.428 -20.495 12.197 1.00 65.00 124 LEU A C 1
ATOM 1030 O O . LEU A 1 124 ? -19.052 -21.431 12.682 1.00 65.00 124 LEU A O 1
ATOM 1034 N N . ILE A 1 125 ? -17.168 -20.240 12.563 1.00 68.56 125 ILE A N 1
ATOM 1035 C CA . ILE A 1 125 ? -16.455 -21.041 13.572 1.00 68.56 125 ILE A CA 1
ATOM 1036 C C . ILE A 1 125 ? -17.093 -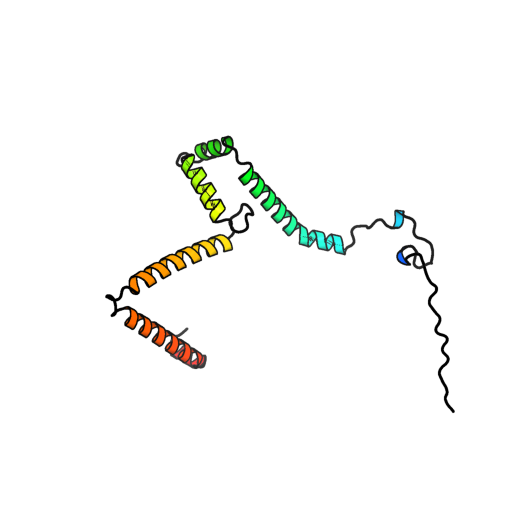20.897 14.962 1.00 68.56 125 ILE A C 1
ATOM 1038 O O . ILE A 1 125 ? -17.120 -21.863 15.722 1.00 68.56 125 ILE A O 1
ATOM 1042 N N . GLN A 1 126 ? -17.603 -19.715 15.318 1.00 65.31 126 GLN A N 1
ATOM 1043 C CA . GLN A 1 126 ? -18.305 -19.513 16.588 1.00 65.31 126 GLN A CA 1
ATOM 1044 C C . GLN A 1 126 ? -19.642 -20.258 16.634 1.00 65.31 126 GLN A C 1
ATOM 1046 O O . GLN A 1 126 ? -19.929 -20.893 17.646 1.00 65.31 126 GLN A O 1
ATOM 1051 N N . GLU A 1 127 ? -20.412 -20.257 15.547 1.00 64.81 127 GLU A N 1
ATOM 1052 C CA . GLU A 1 127 ? -21.643 -21.054 15.454 1.00 64.81 127 GLU A CA 1
ATOM 1053 C C . GLU A 1 127 ? -21.355 -22.563 15.427 1.00 64.81 127 GLU A C 1
ATOM 1055 O O . GLU A 1 127 ? -22.024 -23.349 16.097 1.00 64.81 127 GLU A O 1
ATOM 1060 N N . LEU A 1 128 ? -20.275 -22.988 14.765 1.00 58.69 128 LEU A N 1
ATOM 1061 C CA . LEU A 1 128 ? -19.803 -24.374 14.844 1.00 58.69 128 LEU A CA 1
ATOM 1062 C C . LEU A 1 128 ? -19.368 -24.761 16.267 1.00 58.69 128 LEU A C 1
ATOM 1064 O O . LEU A 1 128 ? -19.616 -25.881 16.698 1.00 58.69 128 LEU A O 1
ATOM 1068 N N . ARG A 1 129 ? -18.766 -23.840 17.030 1.00 55.72 129 ARG A N 1
ATOM 1069 C CA . ARG A 1 129 ? -18.421 -24.083 18.440 1.00 55.72 129 ARG A CA 1
ATOM 1070 C C . ARG A 1 129 ? -19.647 -24.168 19.348 1.00 55.72 129 ARG A C 1
ATOM 1072 O O . ARG A 1 129 ? -19.640 -24.990 20.257 1.00 55.72 129 ARG A O 1
ATOM 1079 N N . ARG A 1 130 ? -20.686 -23.365 19.100 1.00 55.38 130 ARG A N 1
ATOM 1080 C CA . ARG A 1 130 ? -21.970 -23.449 19.823 1.00 55.38 130 ARG A CA 1
ATOM 1081 C C . ARG A 1 130 ? -22.718 -24.748 19.526 1.00 55.38 130 ARG A C 1
ATOM 1083 O O . ARG A 1 130 ? -23.336 -25.321 20.411 1.00 55.38 130 ARG A O 1
ATOM 1090 N N . THR A 1 131 ? -22.629 -25.250 18.297 1.00 48.44 131 THR A N 1
ATOM 1091 C CA . THR A 1 131 ? -23.262 -26.523 17.903 1.00 48.44 131 THR A CA 1
ATOM 1092 C C . THR A 1 131 ? -22.506 -27.765 18.387 1.00 48.44 131 THR A C 1
ATOM 1094 O O . THR A 1 131 ? -23.080 -28.850 18.406 1.00 48.44 131 THR A O 1
ATOM 1097 N N . THR A 1 132 ? -21.250 -27.631 18.830 1.00 48.72 132 THR A N 1
ATOM 1098 C CA . THR A 1 132 ? -20.495 -28.703 19.510 1.00 48.72 132 THR A CA 1
ATOM 1099 C C . THR A 1 132 ? -20.767 -28.822 21.014 1.00 48.72 132 THR A C 1
ATOM 1101 O O . THR A 1 132 ? -20.127 -29.643 21.674 1.00 48.72 132 THR A O 1
ATOM 1104 N N . ASP A 1 133 ? -21.714 -28.059 21.568 1.00 50.06 133 ASP A N 1
ATOM 1105 C CA . ASP A 1 133 ? -22.200 -28.301 22.925 1.00 50.06 133 ASP A CA 1
ATOM 1106 C C . ASP A 1 133 ? -22.922 -29.670 22.977 1.00 50.06 133 ASP A C 1
ATOM 1108 O O . ASP A 1 133 ? -23.906 -29.885 22.264 1.00 50.06 133 ASP A O 1
ATOM 1112 N N . PRO A 1 134 ? -22.479 -30.620 23.826 1.00 52.72 134 PRO A N 1
ATOM 1113 C CA . PRO A 1 134 ? -22.879 -32.037 23.780 1.00 52.72 134 PRO A CA 1
ATOM 1114 C C . PRO A 1 134 ? -24.337 -32.321 24.185 1.00 52.72 134 PRO A C 1
ATOM 1116 O O . PRO A 1 134 ? -24.736 -33.482 24.296 1.00 52.72 134 PRO A O 1
ATOM 1119 N N . PHE A 1 135 ? -25.142 -31.278 24.395 1.00 53.41 135 PHE A N 1
ATOM 1120 C CA . PHE A 1 135 ? -26.578 -31.360 24.662 1.00 53.41 135 PHE A CA 1
ATOM 1121 C C . PHE A 1 135 ? -27.449 -31.038 23.426 1.00 53.41 135 PHE A C 1
ATOM 1123 O O . PHE A 1 135 ? -28.666 -31.179 23.506 1.00 53.41 135 PHE A O 1
ATOM 1130 N N . ALA A 1 136 ? -26.862 -30.669 22.275 1.00 53.09 136 ALA A N 1
ATOM 1131 C CA . ALA A 1 136 ? -27.572 -30.267 21.046 1.00 53.09 136 ALA A CA 1
ATOM 1132 C C . ALA A 1 136 ? -27.559 -31.338 19.922 1.00 53.09 136 ALA A C 1
ATOM 1134 O O . ALA A 1 136 ? -27.620 -31.025 18.732 1.00 53.09 136 ALA A O 1
ATOM 1135 N N . ASN A 1 137 ? -27.474 -32.623 20.280 1.00 52.47 137 ASN A N 1
ATOM 1136 C CA . ASN A 1 137 ? -27.100 -33.725 19.373 1.00 52.47 137 ASN A CA 1
ATOM 1137 C C . ASN A 1 137 ? -28.081 -34.063 18.228 1.00 52.47 137 ASN A C 1
ATOM 1139 O O . ASN A 1 137 ? -27.783 -34.952 17.438 1.00 52.47 137 ASN A O 1
ATOM 1143 N N . ASN A 1 138 ? -29.214 -33.372 18.075 1.00 58.56 138 ASN A N 1
ATOM 1144 C CA . ASN A 1 138 ? -30.201 -33.722 17.042 1.00 58.56 138 ASN A CA 1
ATOM 1145 C C . ASN A 1 138 ? -30.063 -32.931 15.731 1.00 58.56 138 ASN A C 1
ATOM 1147 O O . ASN A 1 138 ? -30.562 -33.387 14.702 1.00 58.56 138 ASN A O 1
ATOM 1151 N N . GLU A 1 139 ? -29.400 -31.770 15.726 1.00 56.56 139 GLU A N 1
ATOM 1152 C CA . GLU A 1 139 ? -29.320 -30.910 14.529 1.00 56.56 139 GLU A CA 1
ATOM 1153 C C . GLU A 1 139 ? -28.045 -31.150 13.708 1.00 56.56 139 GLU A C 1
ATOM 1155 O O . GLU A 1 139 ? -28.071 -31.123 12.476 1.00 56.56 139 GLU A O 1
ATOM 1160 N N . VAL A 1 140 ? -26.935 -31.493 14.366 1.00 55.44 140 VAL A N 1
ATOM 1161 C CA . VAL A 1 140 ? -25.653 -31.790 13.703 1.00 55.44 140 VAL A CA 1
ATOM 1162 C C . VAL A 1 140 ? -25.734 -33.071 12.861 1.00 55.44 140 VAL A C 1
ATOM 1164 O O . VAL A 1 140 ? -25.186 -33.118 11.756 1.00 55.44 140 VAL A O 1
ATOM 1167 N N . GLU A 1 141 ? -26.486 -34.083 13.308 1.00 56.06 141 GLU A N 1
ATOM 1168 C CA . GLU A 1 141 ? -26.769 -35.278 12.497 1.00 56.06 141 GLU A CA 1
ATOM 1169 C C . GLU A 1 141 ? -27.589 -34.943 11.241 1.00 56.06 141 GLU A C 1
ATOM 1171 O O . GLU A 1 141 ? -27.323 -35.479 10.161 1.00 56.06 141 GLU A O 1
ATOM 1176 N N . GLN A 1 142 ? -28.537 -34.006 11.343 1.00 58.25 142 GLN A N 1
ATOM 1177 C CA . GLN A 1 142 ? -29.354 -33.573 10.205 1.00 58.25 142 GLN A CA 1
ATOM 1178 C C . GLN A 1 142 ? -28.527 -32.795 9.176 1.00 58.25 142 GLN A C 1
ATOM 1180 O O . GLN A 1 142 ? -28.679 -33.010 7.970 1.00 58.25 142 GLN A O 1
ATOM 1185 N N . ILE A 1 143 ? -27.596 -31.953 9.632 1.00 61.19 143 ILE A N 1
ATOM 1186 C CA . ILE A 1 143 ? -26.676 -31.215 8.757 1.00 61.19 143 ILE A CA 1
ATOM 1187 C C . ILE A 1 143 ? -25.682 -32.170 8.084 1.00 61.19 143 ILE A C 1
ATOM 1189 O O . ILE A 1 143 ? -25.475 -32.089 6.871 1.00 61.19 143 ILE A O 1
ATOM 1193 N N . GLY A 1 144 ? -25.123 -33.134 8.823 1.00 65.38 144 GLY A N 1
ATOM 1194 C CA . GLY A 1 144 ? -24.272 -34.182 8.251 1.00 65.38 144 GLY A CA 1
ATOM 1195 C C . GLY A 1 144 ? -24.990 -34.982 7.159 1.00 65.38 144 GLY A C 1
ATOM 1196 O O . GLY A 1 144 ? -24.420 -35.257 6.097 1.00 65.38 144 GLY A O 1
ATOM 1197 N N . PHE A 1 145 ? -26.274 -35.283 7.368 1.00 63.50 145 PHE A N 1
ATOM 1198 C CA . PHE A 1 145 ? -27.114 -35.962 6.386 1.00 63.50 145 PHE A CA 1
ATOM 1199 C C . PHE A 1 145 ? -27.388 -35.100 5.141 1.00 63.50 145 PHE A C 1
ATOM 1201 O O . PHE A 1 145 ? -27.296 -35.598 4.016 1.00 63.50 145 PHE A O 1
ATOM 1208 N N . LEU A 1 146 ? -27.657 -33.802 5.314 1.00 61.44 146 LEU A N 1
ATOM 1209 C CA . LEU A 1 146 ? -27.840 -32.840 4.219 1.00 61.44 146 LEU A CA 1
ATOM 1210 C C . LEU A 1 146 ? -26.572 -32.676 3.368 1.00 61.44 146 LEU A C 1
ATOM 1212 O O . LEU A 1 146 ? -26.647 -32.765 2.141 1.00 61.44 146 LEU A O 1
ATOM 1216 N N . CYS A 1 147 ? -25.402 -32.522 3.993 1.00 66.75 147 CYS A N 1
ATOM 1217 C CA . CYS A 1 147 ? -24.112 -32.397 3.302 1.00 66.75 147 CYS A CA 1
ATOM 1218 C C . CYS A 1 147 ? -23.747 -33.661 2.512 1.00 66.75 147 CYS A C 1
ATOM 1220 O O . CYS A 1 147 ? -23.287 -33.586 1.365 1.00 66.75 147 CYS A O 1
ATOM 1222 N N . LYS A 1 148 ? -24.005 -34.839 3.092 1.00 69.69 148 LYS A N 1
ATOM 1223 C CA . LYS A 1 148 ? -23.815 -36.126 2.413 1.00 69.69 148 LYS A CA 1
ATOM 1224 C C . LYS A 1 148 ? -24.745 -36.256 1.206 1.00 69.69 148 LYS A C 1
ATOM 1226 O O . LYS A 1 148 ? -24.289 -36.555 0.105 1.00 69.69 148 LYS A O 1
ATOM 1231 N N . ARG A 1 149 ? -26.025 -35.912 1.373 1.00 68.75 149 ARG A N 1
ATOM 1232 C CA . ARG A 1 149 ? -27.023 -35.940 0.294 1.00 68.75 149 ARG A CA 1
ATOM 1233 C C . ARG A 1 149 ? -26.708 -34.937 -0.824 1.00 68.75 149 ARG A C 1
ATOM 1235 O O . ARG A 1 149 ? -26.890 -35.259 -1.996 1.00 68.75 149 ARG A O 1
ATOM 1242 N N . GLY A 1 150 ? -26.197 -33.753 -0.482 1.00 70.50 150 GLY A N 1
ATOM 1243 C CA . GLY A 1 150 ? -25.727 -32.751 -1.442 1.00 70.50 150 GLY A CA 1
ATOM 1244 C C . GLY A 1 150 ? -24.543 -33.253 -2.269 1.00 70.50 150 GLY A C 1
ATOM 1245 O O . GLY A 1 150 ? -24.546 -33.144 -3.495 1.00 70.50 150 GLY A O 1
ATOM 1246 N N . THR A 1 151 ? -23.576 -33.893 -1.612 1.00 71.81 151 THR A N 1
ATOM 1247 C CA . THR A 1 151 ? -22.397 -34.470 -2.273 1.00 71.81 151 THR A CA 1
ATOM 1248 C C . THR A 1 151 ? -22.789 -35.612 -3.212 1.00 71.81 151 THR A C 1
ATOM 1250 O O . THR A 1 151 ? -22.350 -35.641 -4.364 1.00 71.81 151 THR A O 1
ATOM 1253 N N . ASP A 1 152 ? -23.681 -36.502 -2.774 1.00 70.94 152 ASP A N 1
ATOM 1254 C CA . ASP A 1 152 ? -24.198 -37.603 -3.594 1.00 70.94 152 ASP A CA 1
ATOM 1255 C C . ASP A 1 152 ? -24.966 -37.089 -4.821 1.00 70.94 152 ASP A C 1
ATOM 1257 O O . ASP A 1 152 ? -24.814 -37.615 -5.927 1.00 70.94 152 ASP A O 1
ATOM 1261 N N . ASN A 1 153 ? -25.756 -36.025 -4.660 1.00 71.12 153 ASN A N 1
ATOM 1262 C CA . ASN A 1 153 ? -26.482 -35.401 -5.763 1.00 71.12 153 ASN A CA 1
ATOM 1263 C C . ASN A 1 153 ? -25.532 -34.751 -6.777 1.00 71.12 153 ASN A C 1
ATOM 1265 O O . ASN A 1 153 ? -25.683 -34.976 -7.977 1.00 71.12 153 ASN A O 1
ATOM 1269 N N . ILE A 1 154 ? -24.508 -34.025 -6.323 1.00 71.81 154 ILE A N 1
ATOM 1270 C CA . ILE A 1 154 ? -23.490 -33.432 -7.206 1.00 71.81 154 ILE A CA 1
ATOM 1271 C C . ILE A 1 154 ? -22.733 -34.525 -7.969 1.00 71.81 154 ILE A C 1
ATOM 1273 O O . ILE A 1 154 ? -22.511 -34.405 -9.176 1.00 71.81 154 ILE A O 1
ATOM 1277 N N . GLN A 1 155 ? -22.372 -35.624 -7.303 1.00 73.25 155 GLN A N 1
ATOM 1278 C CA . GLN A 1 155 ? -21.718 -36.755 -7.962 1.00 73.25 155 GLN A CA 1
ATOM 1279 C C . GLN A 1 155 ? -22.624 -37.441 -8.992 1.00 73.25 155 GLN A C 1
ATOM 1281 O O . GLN A 1 155 ? -22.135 -37.862 -10.041 1.00 73.25 155 GLN A O 1
ATOM 1286 N N . ARG A 1 156 ? -23.935 -37.537 -8.736 1.00 70.50 156 ARG A N 1
ATOM 1287 C CA . ARG A 1 156 ? -24.904 -38.055 -9.715 1.00 70.50 156 ARG A CA 1
ATOM 1288 C C . ARG A 1 156 ? -25.039 -37.132 -10.919 1.00 70.50 156 ARG A C 1
ATOM 1290 O O . ARG A 1 156 ? -24.967 -37.619 -12.042 1.00 70.50 156 ARG A O 1
ATOM 1297 N N . VAL A 1 157 ? -2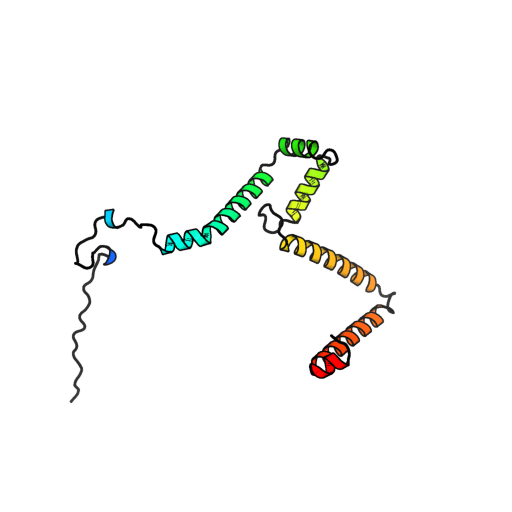5.158 -35.822 -10.707 1.00 65.81 157 VAL A N 1
ATOM 1298 C CA . VAL A 1 157 ? -25.261 -34.836 -11.796 1.00 65.81 157 VAL A CA 1
ATOM 1299 C C . VAL A 1 157 ? -24.005 -34.844 -12.669 1.00 65.81 157 VAL A C 1
ATOM 1301 O O . VAL A 1 157 ? -24.123 -34.859 -13.892 1.00 65.81 157 VAL A O 1
ATOM 1304 N N . ARG A 1 158 ? -22.811 -34.962 -12.070 1.00 68.19 158 ARG A N 1
ATOM 1305 C CA . ARG A 1 158 ? -21.537 -35.106 -12.805 1.00 68.19 158 ARG A CA 1
ATOM 1306 C C . ARG A 1 158 ? -21.461 -36.355 -13.688 1.00 68.19 158 ARG A C 1
ATOM 1308 O O . ARG A 1 158 ? -20.688 -36.368 -14.638 1.00 68.19 158 ARG A O 1
ATOM 1315 N N . LYS A 1 159 ? -22.232 -37.401 -13.38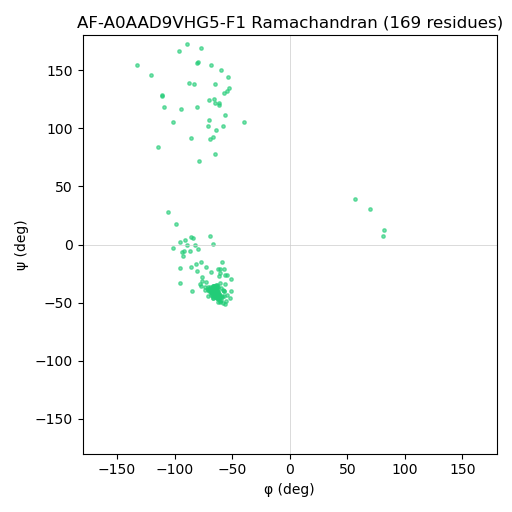1 1.00 73.81 159 LYS A N 1
ATOM 1316 C CA . LYS A 1 159 ? -22.291 -38.647 -14.166 1.00 73.81 159 LYS A CA 1
ATOM 1317 C C . LYS A 1 159 ? -23.392 -38.640 -15.234 1.00 73.81 159 LYS A C 1
ATOM 1319 O O . LYS A 1 159 ? -23.480 -39.588 -16.011 1.00 73.81 159 LYS A O 1
ATOM 1324 N N . LEU A 1 160 ? -24.239 -37.610 -15.282 1.00 70.38 160 LEU A N 1
ATOM 1325 C CA . LEU A 1 160 ? -25.267 -37.462 -16.312 1.00 70.38 160 LEU A CA 1
ATOM 1326 C C . LEU A 1 160 ? -24.698 -36.729 -17.531 1.00 70.38 160 LEU A C 1
ATOM 1328 O O . LEU A 1 160 ? -23.959 -35.759 -17.392 1.00 70.38 160 LEU A O 1
ATOM 1332 N N . SER A 1 161 ? -25.064 -37.181 -18.732 1.00 71.56 161 SER A N 1
ATOM 1333 C CA . SER A 1 161 ? -24.753 -36.456 -19.966 1.00 71.56 161 SER A CA 1
ATOM 1334 C C . SER A 1 161 ? -25.552 -35.153 -20.045 1.00 71.56 161 SER A C 1
ATOM 1336 O O . SER A 1 161 ? -26.649 -35.055 -19.493 1.00 71.56 161 SER A O 1
ATOM 1338 N N . VAL A 1 162 ? -25.030 -34.169 -20.780 1.00 67.44 162 VAL A N 1
ATOM 1339 C CA . VAL A 1 162 ? -25.633 -32.831 -20.943 1.00 67.44 162 VAL A CA 1
ATOM 1340 C C . VAL A 1 162 ? -27.113 -32.903 -21.357 1.00 67.44 162 VAL A C 1
ATOM 1342 O O . VAL A 1 162 ? -27.948 -32.198 -20.800 1.00 67.44 162 VAL A O 1
ATOM 1345 N N . ALA A 1 163 ? -27.478 -33.834 -22.245 1.00 68.19 163 ALA A N 1
ATOM 1346 C CA . ALA A 1 163 ? -28.869 -34.037 -22.667 1.00 68.19 163 ALA A CA 1
ATOM 1347 C C . ALA A 1 163 ? -29.803 -34.481 -21.522 1.00 68.19 163 ALA A C 1
ATOM 1349 O O . ALA A 1 163 ? -30.965 -34.085 -21.479 1.00 68.19 163 ALA A O 1
ATOM 1350 N N . LYS A 1 164 ? -29.305 -35.278 -20.566 1.00 67.50 164 LYS A N 1
ATOM 1351 C CA . LYS A 1 164 ? -30.081 -35.682 -19.382 1.00 67.50 164 LYS A CA 1
ATOM 1352 C C . LYS A 1 164 ? -30.179 -34.564 -18.345 1.00 67.50 164 LYS A C 1
ATOM 1354 O O . LYS A 1 164 ? -31.158 -34.527 -17.612 1.00 67.50 164 LYS A O 1
ATOM 1359 N N . GLN A 1 165 ? -29.203 -33.660 -18.286 1.00 61.91 165 GLN A N 1
ATOM 1360 C CA . GLN A 1 165 ? -29.230 -32.515 -17.370 1.00 61.91 165 GLN A CA 1
ATOM 1361 C C . GLN A 1 165 ? -30.308 -31.490 -17.768 1.00 61.91 165 GLN A C 1
ATOM 1363 O O . GLN A 1 165 ? -31.009 -30.993 -16.890 1.00 61.91 165 GLN A O 1
ATOM 1368 N N . PHE A 1 166 ? -30.526 -31.270 -19.071 1.00 62.94 166 PHE A N 1
ATOM 1369 C CA . PHE A 1 166 ? -31.639 -30.449 -19.576 1.00 62.94 166 PHE A CA 1
ATOM 1370 C C . PHE A 1 166 ? -33.019 -31.034 -19.238 1.00 62.94 166 PHE A C 1
ATOM 1372 O O . PHE A 1 166 ? -33.925 -30.310 -18.845 1.00 62.94 166 PHE A O 1
ATOM 1379 N N . LEU A 1 167 ? -33.180 -32.357 -19.337 1.00 64.31 167 LEU A N 1
ATOM 1380 C CA . LEU A 1 167 ? -34.460 -33.035 -19.081 1.00 64.31 167 LEU A CA 1
ATOM 1381 C C . LEU A 1 167 ? -34.884 -32.995 -17.601 1.00 64.31 167 LEU A C 1
ATOM 1383 O O . LEU A 1 167 ? -36.066 -33.108 -17.292 1.00 64.31 167 LEU A O 1
ATOM 1387 N N . VAL A 1 168 ? -33.923 -32.837 -16.687 1.00 66.25 168 VAL A N 1
ATOM 1388 C CA . VAL A 1 168 ? -34.154 -32.764 -15.233 1.00 66.25 168 VAL A CA 1
ATOM 1389 C C . VAL A 1 168 ? -34.257 -31.305 -14.746 1.00 66.25 168 VAL A C 1
ATOM 1391 O O . VAL A 1 168 ? -34.449 -31.073 -13.557 1.00 66.25 168 VAL A O 1
ATOM 1394 N N . GLY A 1 169 ? -34.176 -30.315 -15.647 1.00 51.50 169 GLY A N 1
ATOM 1395 C CA . GLY A 1 169 ? -34.346 -28.895 -15.309 1.00 51.50 169 GLY A CA 1
ATOM 1396 C C . GLY A 1 169 ? -33.202 -28.314 -14.473 1.00 51.50 169 GLY A C 1
ATOM 1397 O O . GLY A 1 169 ? -33.427 -27.445 -13.637 1.00 51.50 169 GLY A O 1
ATOM 1398 N N . LEU A 1 170 ? -31.979 -28.831 -14.652 1.00 59.06 170 LEU A N 1
ATOM 1399 C CA . LEU A 1 170 ? -30.766 -28.311 -13.999 1.00 59.06 170 LEU A CA 1
ATOM 1400 C C . LEU A 1 170 ? -30.107 -27.153 -14.777 1.00 59.06 170 LEU A C 1
ATOM 1402 O O . LEU A 1 170 ? -29.036 -26.693 -14.385 1.00 59.06 170 LEU A O 1
ATOM 1406 N N . PHE A 1 171 ? -30.767 -26.692 -15.841 1.00 49.75 171 PHE A N 1
ATOM 1407 C CA . PHE A 1 171 ? -30.534 -25.453 -16.580 1.00 49.75 171 PHE A CA 1
ATOM 1408 C C . PHE A 1 171 ? -31.881 -24.849 -16.970 1.00 49.75 171 PHE A C 1
ATOM 1410 O O . PHE A 1 171 ? -32.805 -25.651 -17.251 1.00 49.75 171 PHE A O 1
#

InterPro domains:
  IPR002048 EF-hand domain [PS50222] (87-122)
  IPR011992 EF-hand domain pair [SSF47473] (75-145)
  IPR018247 EF-Hand 1, calcium-binding site [PS00018] (100-112)

Organism: Acropora cervicornis (NCBI:txid6130)

Secondary structure (DSSP, 8-state):
----------PPP--SS-GGGB-TTSPBPPGGGG-----HHHHHHHHHHHHHHHHHHHHHHHHHHHHH--HHHHHHHHHHSTTS-HHHHHHHHHHHHHH-SS-SSS--HHHHHHHHHHHHHHHHHHHHHHHTSTT-TTHHHHHHHHHHHHHHHHHHHHTS-HHHHHHTT--

Mean predicted aligned error: 20.51 Å

pLDDT: mean 70.99, std 9.57, range [41.56, 84.06]

Radius of gyration: 35.24 Å; Cα contacts (8 Å, |Δi|>4): 51; chains: 1; bounding box: 82×66×67 Å

Foldseek 3Di:
DDDDPPDPPPDDPDDPDDPVQADPVGHGDDPVVPPPPCPVVNVVVCVVCVVVVVLLVVLVVLLCCLVVVDVVNLVVVCVVVVPDDSVNVVVVSVVQVVLCPVSSNDHDPVSVVVVVVVVVVVVVVVVVVVCPPPVNPPVVVVVVVVVVVVVVVVVVCVVDDPVVCVVVVVD

Sequence (171 aa):
MGCSPSHPITRSPIIYEPNSFYSVTGTRKKYADFELGNTEFELIQEQYWNRLLFVRRQTALSKRKFLEMTEKDLKALAKQFSDLDEAEILDLKLQFQTFDLNQDGIIDYEELFHKFCLSISRTLIQELRRTTDPFANNEVEQIGFLCKRGTDNIQRVRKLSVAKQFLVGLF